Protein AF-A0A5B7AD57-F1 (afdb_monomer_lite)

Structure (mmCIF, N/CA/C/O backbone):
data_AF-A0A5B7AD57-F1
#
_entry.id   AF-A0A5B7AD57-F1
#
loop_
_atom_site.group_PDB
_atom_site.id
_atom_site.type_symbol
_atom_site.label_atom_id
_atom_site.label_alt_id
_atom_site.label_comp_id
_atom_site.label_asym_id
_atom_site.label_entity_id
_atom_site.label_seq_id
_atom_site.pdbx_PDB_ins_code
_atom_site.Cartn_x
_atom_site.Cartn_y
_atom_site.Cartn_z
_atom_site.occupancy
_atom_site.B_iso_or_equiv
_atom_site.auth_seq_id
_atom_site.auth_comp_id
_atom_site.auth_asym_id
_atom_site.auth_atom_id
_atom_site.pdbx_PDB_model_num
ATOM 1 N N . MET A 1 1 ? 5.554 -8.518 4.884 1.00 79.25 1 MET A N 1
ATOM 2 C CA . MET A 1 1 ? 5.567 -9.099 3.534 1.00 79.25 1 MET A CA 1
ATOM 3 C C . MET A 1 1 ? 6.976 -9.613 3.283 1.00 79.25 1 MET A C 1
ATOM 5 O O . MET A 1 1 ? 7.817 -8.847 2.858 1.00 79.25 1 MET A O 1
ATOM 9 N N . THR A 1 2 ? 7.280 -10.842 3.710 1.00 83.88 2 THR A N 1
ATOM 10 C CA . THR A 1 2 ? 8.654 -11.396 3.716 1.00 83.88 2 THR A CA 1
ATOM 11 C C . THR A 1 2 ? 9.005 -12.172 2.448 1.00 83.88 2 THR A C 1
ATOM 13 O O . THR A 1 2 ? 10.177 -12.336 2.144 1.00 83.88 2 THR A O 1
ATOM 16 N N . GLN A 1 3 ? 7.999 -12.642 1.714 1.00 89.38 3 GLN A N 1
ATOM 17 C CA . GLN A 1 3 ? 8.137 -13.327 0.432 1.00 89.38 3 GLN A CA 1
ATOM 18 C C . GLN A 1 3 ? 7.274 -12.561 -0.572 1.00 89.38 3 GLN A C 1
ATOM 20 O O . GLN A 1 3 ? 6.049 -12.677 -0.540 1.00 89.38 3 GLN A O 1
ATOM 25 N N . ASP A 1 4 ? 7.896 -11.715 -1.392 1.00 92.38 4 ASP A N 1
ATOM 26 C CA . ASP A 1 4 ? 7.225 -11.035 -2.499 1.00 92.38 4 ASP A CA 1
ATOM 27 C C . ASP A 1 4 ? 8.135 -10.971 -3.723 1.00 92.38 4 ASP A C 1
ATOM 29 O O . ASP A 1 4 ? 9.346 -10.780 -3.617 1.00 92.38 4 ASP A O 1
ATOM 33 N N . SER A 1 5 ? 7.528 -11.102 -4.898 1.00 93.69 5 SER A N 1
ATOM 34 C CA . SER A 1 5 ? 8.220 -11.103 -6.183 1.00 93.69 5 SER A CA 1
ATOM 35 C C . SER A 1 5 ? 8.853 -9.752 -6.515 1.00 93.69 5 SER A C 1
ATOM 37 O O . SER A 1 5 ? 9.724 -9.684 -7.373 1.00 93.69 5 SER A O 1
ATOM 39 N N . THR A 1 6 ? 8.407 -8.656 -5.890 1.00 93.19 6 THR A N 1
ATOM 40 C CA . THR A 1 6 ? 8.961 -7.315 -6.135 1.00 93.19 6 THR A CA 1
ATOM 41 C C . THR A 1 6 ? 10.415 -7.202 -5.676 1.00 93.19 6 THR A C 1
ATOM 43 O O . THR A 1 6 ? 11.186 -6.492 -6.312 1.00 93.19 6 THR A O 1
ATOM 46 N N . PHE A 1 7 ? 10.821 -7.949 -4.643 1.00 92.56 7 PHE A N 1
ATOM 47 C CA . PHE A 1 7 ? 12.198 -7.932 -4.127 1.00 92.56 7 PHE A CA 1
ATOM 48 C C . PHE A 1 7 ? 13.211 -8.605 -5.062 1.00 92.56 7 PHE A C 1
ATOM 50 O O . PHE A 1 7 ? 14.413 -8.368 -4.970 1.00 92.56 7 PHE A O 1
ATOM 57 N N . GLU A 1 8 ? 12.743 -9.413 -6.010 1.00 92.50 8 GLU A N 1
ATOM 58 C CA . GLU A 1 8 ? 13.595 -10.085 -6.993 1.00 92.50 8 GLU A CA 1
ATOM 59 C C . GLU A 1 8 ? 14.266 -9.098 -7.961 1.00 92.50 8 GLU A C 1
ATOM 61 O O . GLU A 1 8 ? 15.353 -9.368 -8.475 1.00 92.50 8 GLU A O 1
ATOM 66 N N . PHE A 1 9 ? 13.642 -7.940 -8.197 1.00 92.12 9 PHE A N 1
ATOM 67 C CA . PHE A 1 9 ? 14.130 -6.934 -9.142 1.00 92.12 9 PHE A CA 1
ATOM 68 C C . PHE A 1 9 ? 15.306 -6.104 -8.601 1.00 92.12 9 PHE A C 1
ATOM 70 O O . PHE A 1 9 ? 16.047 -5.531 -9.396 1.00 92.12 9 PHE A O 1
ATOM 77 N N . GLU A 1 10 ? 15.523 -6.087 -7.281 1.00 90.19 10 GLU A N 1
ATOM 78 C CA . GLU A 1 10 ? 16.580 -5.313 -6.601 1.00 90.19 10 GLU A CA 1
ATOM 79 C C . GLU A 1 10 ? 17.902 -6.095 -6.451 1.00 90.19 10 GLU A C 1
ATOM 81 O O . GLU A 1 10 ? 18.874 -5.619 -5.862 1.00 90.19 10 GLU A O 1
ATOM 86 N N . ARG A 1 11 ? 17.967 -7.321 -6.981 1.00 93.1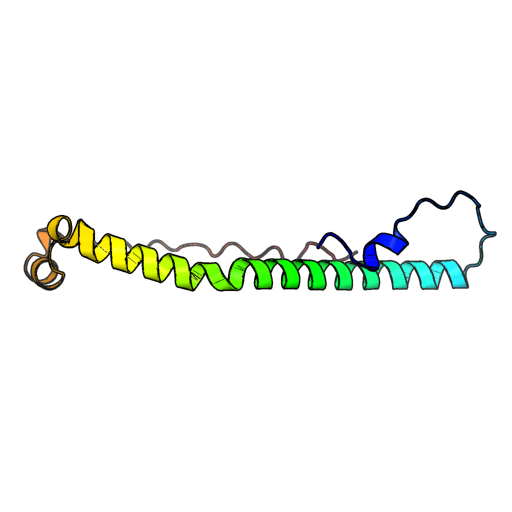9 11 ARG A N 1
ATOM 87 C CA . ARG A 1 11 ? 19.138 -8.195 -6.852 1.00 93.19 11 ARG A CA 1
ATOM 88 C C . ARG A 1 11 ? 20.375 -7.615 -7.539 1.00 93.19 11 ARG A C 1
ATOM 90 O O . ARG A 1 11 ? 20.319 -7.104 -8.659 1.00 93.19 11 ARG A O 1
ATOM 97 N N . LYS A 1 12 ? 21.537 -7.807 -6.906 1.00 94.12 12 LYS A N 1
ATOM 98 C CA . LYS A 1 12 ? 22.834 -7.433 -7.480 1.00 94.12 12 LYS A CA 1
ATOM 99 C C . LYS A 1 12 ? 23.114 -8.239 -8.752 1.00 94.12 12 LYS A C 1
ATOM 101 O O . LYS A 1 12 ? 23.197 -9.467 -8.716 1.00 94.12 12 LYS A O 1
ATOM 106 N N . ARG A 1 13 ? 23.321 -7.541 -9.871 1.00 94.00 13 ARG A N 1
ATOM 107 C CA . ARG A 1 13 ? 23.761 -8.140 -11.138 1.00 94.00 13 ARG A CA 1
ATOM 108 C C . ARG A 1 13 ? 25.287 -8.118 -11.209 1.00 94.00 13 ARG A C 1
ATOM 110 O O . ARG A 1 13 ? 25.893 -7.054 -11.219 1.00 94.00 13 ARG A O 1
ATOM 117 N N . ASN A 1 14 ? 25.907 -9.297 -11.271 1.00 95.50 14 ASN A N 1
ATOM 118 C CA . ASN A 1 14 ? 27.371 -9.442 -11.333 1.00 95.50 14 ASN A CA 1
ATOM 119 C C . ASN A 1 14 ? 27.926 -9.469 -12.770 1.00 95.50 14 ASN A C 1
ATOM 121 O O . ASN A 1 14 ? 29.123 -9.668 -12.960 1.00 95.50 14 ASN A O 1
ATOM 125 N N . ARG A 1 15 ? 27.071 -9.304 -13.786 1.00 94.56 15 ARG A N 1
ATOM 126 C CA . ARG A 1 15 ? 27.468 -9.199 -15.193 1.00 94.56 15 ARG A CA 1
ATOM 127 C C . ARG A 1 15 ? 26.850 -7.936 -15.790 1.00 94.56 15 ARG A C 1
ATOM 129 O O . ARG A 1 15 ? 25.627 -7.811 -15.731 1.00 94.56 15 ARG A O 1
ATOM 136 N N . PRO A 1 16 ? 27.659 -7.010 -16.326 1.00 94.06 16 PRO A N 1
ATOM 137 C CA . PRO A 1 16 ? 27.133 -5.858 -17.037 1.00 94.06 16 PRO A CA 1
ATOM 138 C C . PRO A 1 16 ? 26.613 -6.279 -18.415 1.00 94.06 16 PRO A C 1
ATOM 140 O O . PRO A 1 16 ? 27.183 -7.148 -19.076 1.00 94.06 16 PRO A O 1
ATOM 143 N N . GLU A 1 17 ? 25.543 -5.628 -18.854 1.00 91.50 17 GLU A N 1
ATOM 144 C CA . GLU A 1 17 ? 25.021 -5.723 -20.217 1.00 91.50 17 GLU A CA 1
ATOM 145 C C . GLU A 1 17 ? 25.441 -4.474 -21.000 1.00 91.50 17 GLU A C 1
ATOM 147 O O . GLU A 1 17 ? 25.689 -3.414 -20.417 1.00 91.50 17 GLU A O 1
ATOM 152 N N . ARG A 1 18 ? 25.558 -4.589 -22.329 1.00 96.56 18 ARG A N 1
ATOM 153 C CA . ARG A 1 18 ? 25.812 -3.414 -23.173 1.00 96.56 18 ARG A CA 1
ATOM 154 C C . ARG A 1 18 ? 24.611 -2.473 -23.118 1.00 96.56 18 ARG A C 1
ATOM 156 O O . ARG A 1 18 ? 23.473 -2.923 -23.025 1.00 96.56 18 ARG A O 1
ATOM 163 N N . TYR A 1 19 ? 24.878 -1.174 -23.205 1.00 96.69 19 TYR A N 1
ATOM 164 C CA . TYR A 1 19 ? 23.828 -0.164 -23.234 1.00 96.69 19 TYR A CA 1
ATOM 165 C C . TYR A 1 19 ? 22.925 -0.341 -24.462 1.00 96.69 19 TYR A C 1
ATOM 167 O O . TYR A 1 19 ? 23.403 -0.354 -25.595 1.00 96.69 19 TYR A O 1
ATOM 175 N N . ASP A 1 20 ? 21.621 -0.417 -24.211 1.00 97.06 20 ASP A N 1
ATOM 176 C CA . ASP A 1 20 ? 20.559 -0.292 -25.205 1.00 97.06 20 ASP A CA 1
ATOM 177 C C . ASP A 1 20 ? 19.531 0.707 -24.666 1.00 97.06 20 ASP A C 1
ATOM 179 O O . ASP A 1 20 ? 18.963 0.525 -23.582 1.00 97.06 20 ASP A O 1
ATOM 183 N N . ARG A 1 21 ? 19.289 1.773 -25.433 1.00 97.19 21 ARG A N 1
ATOM 184 C CA . ARG A 1 21 ? 18.379 2.853 -25.056 1.00 97.19 21 ARG A CA 1
ATOM 185 C C . ARG A 1 21 ? 16.972 2.336 -24.762 1.00 97.19 21 ARG A C 1
ATOM 187 O O . ARG A 1 21 ? 16.398 2.709 -23.740 1.00 97.19 21 ARG A O 1
ATOM 194 N N . ASN A 1 22 ? 16.449 1.433 -25.590 1.00 96.75 22 ASN A N 1
ATOM 195 C CA . ASN A 1 22 ? 15.096 0.899 -25.428 1.00 96.75 22 ASN A CA 1
ATOM 196 C C . ASN A 1 22 ? 14.964 0.112 -24.121 1.00 96.75 22 ASN A C 1
ATOM 198 O O . ASN A 1 22 ? 13.959 0.220 -23.417 1.00 96.75 22 ASN A O 1
ATOM 202 N N . VAL A 1 23 ? 16.002 -0.652 -23.769 1.00 95.94 23 VAL A N 1
ATOM 203 C CA . VAL A 1 23 ? 16.045 -1.403 -22.511 1.00 95.94 23 VAL A CA 1
ATOM 204 C C . VAL A 1 23 ? 16.060 -0.439 -21.331 1.00 95.94 23 VAL A C 1
ATOM 206 O O . VAL A 1 23 ? 15.267 -0.617 -20.411 1.00 95.94 23 VAL A O 1
ATOM 209 N N . THR A 1 24 ? 16.886 0.612 -21.378 1.00 94.94 24 THR A N 1
ATOM 210 C CA . THR A 1 24 ? 16.955 1.602 -20.291 1.00 94.94 24 THR A CA 1
ATOM 211 C C . THR A 1 24 ? 15.661 2.394 -20.103 1.00 94.94 24 THR A C 1
ATOM 213 O O . THR A 1 24 ? 15.213 2.589 -18.977 1.00 94.94 24 THR A O 1
ATOM 216 N N . GLU A 1 25 ? 15.000 2.810 -21.183 1.00 97.38 25 GLU A N 1
ATOM 217 C CA . GLU A 1 25 ? 13.731 3.539 -21.083 1.00 97.38 25 GLU A CA 1
ATOM 218 C C . GLU A 1 25 ? 12.615 2.654 -20.507 1.00 97.38 25 GLU A C 1
ATOM 220 O O . GLU A 1 25 ? 11.821 3.096 -19.670 1.00 97.38 25 GLU A O 1
ATOM 225 N N . ASN A 1 26 ? 12.569 1.383 -20.915 1.00 97.06 26 ASN A N 1
ATOM 226 C CA . ASN A 1 26 ? 11.593 0.424 -20.406 1.00 97.06 26 ASN A CA 1
ATOM 227 C C . ASN A 1 26 ? 11.849 0.059 -18.939 1.00 97.06 26 ASN A C 1
ATOM 229 O O . ASN A 1 26 ? 10.890 -0.048 -18.171 1.00 97.06 26 ASN A O 1
ATOM 233 N N . THR A 1 27 ? 13.110 -0.094 -18.520 1.00 95.19 27 THR A N 1
ATOM 234 C CA . THR A 1 27 ? 13.439 -0.378 -17.116 1.00 95.19 27 THR A CA 1
ATOM 235 C C . THR A 1 27 ? 13.098 0.795 -16.208 1.00 95.19 27 THR A C 1
ATOM 237 O O . THR A 1 27 ? 12.493 0.567 -15.164 1.00 95.19 27 THR A O 1
ATOM 240 N N . LEU A 1 28 ? 13.362 2.041 -16.614 1.00 95.44 28 LEU A N 1
ATOM 241 C CA . LEU A 1 28 ? 12.970 3.225 -15.838 1.00 95.44 28 LEU A CA 1
ATOM 242 C C . LEU A 1 28 ? 11.452 3.295 -15.612 1.00 95.44 28 LEU A C 1
ATOM 244 O O . LEU A 1 28 ? 10.997 3.552 -14.497 1.00 95.44 28 LEU A O 1
ATOM 248 N N . LYS A 1 29 ? 10.648 3.000 -16.642 1.00 96.75 29 LYS A N 1
ATOM 249 C CA . LYS A 1 29 ? 9.181 2.911 -16.507 1.00 96.75 29 LYS A CA 1
ATOM 250 C C . LYS A 1 29 ? 8.757 1.747 -15.604 1.00 96.75 29 LYS A C 1
ATOM 252 O O . LYS A 1 29 ? 7.824 1.889 -14.813 1.00 96.75 29 LYS A O 1
ATOM 257 N N . ALA A 1 30 ? 9.424 0.598 -15.724 1.00 96.81 30 ALA A N 1
ATOM 258 C CA . ALA A 1 30 ? 9.121 -0.589 -14.933 1.00 96.81 30 ALA A CA 1
ATOM 259 C C . ALA A 1 30 ? 9.416 -0.385 -13.440 1.00 96.81 30 ALA A C 1
ATOM 261 O O . ALA A 1 30 ? 8.579 -0.766 -12.626 1.00 96.81 30 ALA A O 1
ATOM 262 N N . ILE A 1 31 ? 10.533 0.261 -13.085 1.00 95.12 31 ILE A N 1
ATOM 263 C CA . ILE A 1 31 ? 10.925 0.543 -11.692 1.00 95.12 31 ILE A CA 1
ATOM 264 C C . ILE A 1 31 ? 9.807 1.299 -10.965 1.00 95.12 31 ILE A C 1
ATOM 266 O O . ILE A 1 31 ? 9.264 0.785 -9.989 1.00 95.12 31 ILE A O 1
ATOM 270 N N . LYS A 1 32 ? 9.338 2.425 -11.526 1.00 95.56 32 LYS A N 1
ATOM 271 C CA . LYS A 1 32 ? 8.238 3.217 -10.937 1.00 95.56 32 LYS A CA 1
ATOM 272 C C . LYS A 1 32 ? 6.968 2.394 -10.711 1.00 95.56 32 LYS A C 1
ATOM 274 O O . LYS A 1 32 ? 6.244 2.589 -9.737 1.00 95.56 32 LYS A O 1
ATOM 279 N N . LYS A 1 33 ? 6.657 1.474 -11.629 1.00 96.44 33 LYS A N 1
ATOM 280 C CA . LYS A 1 33 ? 5.477 0.607 -11.520 1.00 96.44 33 LYS A CA 1
ATOM 281 C C . LYS A 1 33 ? 5.657 -0.473 -10.451 1.00 96.44 33 LYS A C 1
ATOM 283 O O . LYS A 1 33 ? 4.705 -0.764 -9.730 1.00 96.44 33 LYS A O 1
ATOM 288 N N . ILE A 1 34 ? 6.846 -1.066 -10.356 1.00 95.88 34 ILE A N 1
ATOM 289 C CA . ILE A 1 34 ? 7.176 -2.084 -9.351 1.00 95.88 34 ILE A CA 1
ATOM 290 C C . ILE A 1 34 ? 7.097 -1.478 -7.947 1.00 95.88 34 ILE A C 1
ATOM 292 O O . ILE A 1 34 ? 6.496 -2.097 -7.069 1.00 95.88 34 ILE A O 1
ATOM 296 N N . ASP A 1 35 ? 7.595 -0.254 -7.759 1.00 95.81 35 ASP A N 1
ATOM 297 C CA . ASP A 1 35 ? 7.530 0.446 -6.472 1.00 95.81 35 ASP A CA 1
ATOM 298 C C . ASP A 1 35 ? 6.094 0.688 -6.007 1.00 95.81 35 ASP A C 1
ATOM 300 O O . ASP A 1 35 ? 5.745 0.337 -4.878 1.00 95.81 35 ASP A O 1
ATOM 304 N N . LYS A 1 36 ? 5.220 1.177 -6.897 1.00 96.50 36 LYS A N 1
ATOM 305 C CA . LYS A 1 36 ? 3.786 1.340 -6.594 1.00 96.50 36 LYS A CA 1
ATOM 306 C C . LYS A 1 36 ? 3.149 0.019 -6.159 1.00 96.50 36 LYS A C 1
ATOM 308 O O . LYS A 1 36 ? 2.479 -0.052 -5.132 1.00 96.50 36 LYS A O 1
ATOM 313 N N . VAL A 1 37 ? 3.416 -1.057 -6.903 1.00 96.19 37 VAL A N 1
ATOM 314 C CA . VAL A 1 37 ? 2.890 -2.392 -6.581 1.00 96.19 37 VAL A CA 1
ATOM 315 C C . VAL A 1 37 ? 3.408 -2.893 -5.231 1.00 96.19 37 VAL A C 1
ATOM 317 O O . VAL A 1 37 ? 2.633 -3.497 -4.484 1.00 96.19 37 VAL A O 1
ATOM 320 N N . ARG A 1 38 ? 4.680 -2.645 -4.899 1.00 95.06 38 ARG A N 1
ATOM 321 C CA . ARG A 1 38 ? 5.265 -3.004 -3.601 1.00 95.06 38 ARG A CA 1
ATOM 322 C C . ARG A 1 38 ? 4.535 -2.290 -2.464 1.00 95.06 38 ARG A C 1
ATOM 324 O O . ARG A 1 38 ? 4.028 -2.965 -1.569 1.00 95.06 38 ARG A O 1
ATOM 331 N N . VAL A 1 39 ? 4.402 -0.965 -2.539 1.00 95.81 39 VAL A N 1
ATOM 332 C CA . VAL A 1 39 ? 3.719 -0.157 -1.511 1.00 95.81 39 VAL A CA 1
ATOM 333 C C . VAL A 1 39 ? 2.274 -0.627 -1.312 1.00 95.81 39 VAL A C 1
ATOM 335 O O . VAL A 1 39 ? 1.846 -0.881 -0.184 1.00 95.81 39 VAL A O 1
ATOM 338 N N . ASP A 1 40 ? 1.538 -0.866 -2.399 1.00 96.25 40 ASP A N 1
ATOM 339 C CA . ASP A 1 40 ? 0.157 -1.354 -2.334 1.00 96.25 40 ASP A CA 1
ATOM 340 C C . ASP A 1 40 ? 0.036 -2.734 -1.669 1.00 96.25 40 ASP A C 1
ATOM 342 O O . ASP A 1 40 ? -0.963 -3.046 -1.005 1.00 96.25 40 ASP A O 1
ATOM 346 N N . ARG A 1 41 ? 1.009 -3.625 -1.892 1.00 96.00 41 ARG A N 1
ATOM 347 C CA . ARG A 1 41 ? 1.026 -4.965 -1.286 1.00 96.00 41 ARG A CA 1
ATOM 348 C C . ARG A 1 41 ? 1.412 -4.899 0.187 1.00 96.00 41 ARG A C 1
ATOM 350 O O . ARG A 1 41 ? 0.784 -5.584 0.999 1.00 96.00 41 ARG A O 1
ATOM 357 N N . GLU A 1 42 ? 2.361 -4.044 0.552 1.00 94.44 42 GLU A N 1
ATOM 358 C CA . GLU A 1 42 ? 2.750 -3.797 1.941 1.00 94.44 42 GLU A CA 1
ATOM 359 C C . GLU A 1 42 ? 1.595 -3.215 2.756 1.00 94.44 42 GLU A C 1
ATOM 361 O O . GLU A 1 42 ? 1.265 -3.749 3.821 1.00 94.44 42 GLU A O 1
ATOM 366 N N . ALA A 1 43 ? 0.906 -2.204 2.220 1.00 95.75 43 ALA A N 1
ATOM 367 C CA . ALA A 1 43 ? -0.279 -1.616 2.836 1.00 95.75 43 ALA A CA 1
ATOM 368 C C . ALA A 1 43 ? -1.379 -2.669 3.053 1.00 95.75 43 ALA A C 1
ATOM 370 O O . ALA A 1 43 ? -1.932 -2.795 4.151 1.00 95.75 43 ALA A O 1
ATOM 371 N N . ARG A 1 44 ? -1.647 -3.511 2.044 1.00 95.81 44 ARG A N 1
ATOM 372 C CA . ARG A 1 44 ? -2.601 -4.628 2.163 1.00 95.81 44 ARG A CA 1
ATOM 373 C C . ARG A 1 44 ? -2.175 -5.657 3.205 1.00 95.81 44 ARG A C 1
ATOM 375 O O . ARG A 1 44 ? -3.016 -6.140 3.965 1.00 95.81 44 ARG A O 1
ATOM 382 N N . HIS A 1 45 ? -0.894 -6.004 3.261 1.00 95.69 45 HIS A N 1
ATOM 383 C CA . HIS A 1 45 ? -0.360 -6.918 4.267 1.00 95.69 45 HIS A CA 1
ATOM 384 C C . HIS A 1 45 ? -0.531 -6.341 5.680 1.00 95.69 45 HIS A 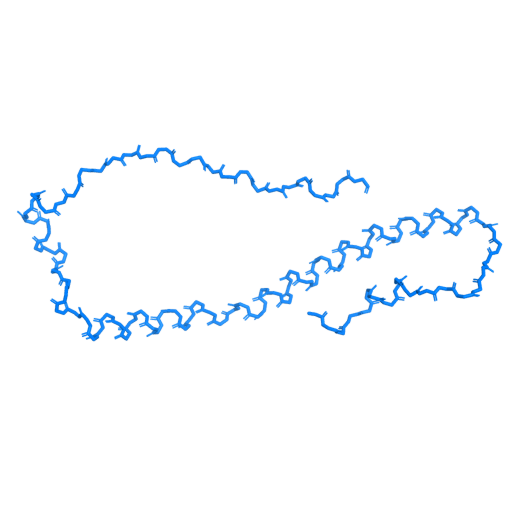C 1
ATOM 386 O O . HIS A 1 45 ? -0.983 -7.042 6.589 1.00 95.69 45 HIS A O 1
ATOM 392 N N . HIS A 1 46 ? -0.236 -5.052 5.862 1.00 94.44 46 HIS A N 1
ATOM 393 C CA . HIS A 1 46 ? -0.439 -4.354 7.126 1.00 94.44 46 HIS A CA 1
ATOM 394 C C . HIS A 1 46 ? -1.918 -4.336 7.541 1.00 94.44 46 HIS A C 1
ATOM 396 O O . HIS A 1 46 ? -2.248 -4.717 8.666 1.00 94.44 46 HIS A O 1
ATOM 402 N N . ALA A 1 47 ? -2.821 -3.988 6.622 1.00 95.38 47 ALA A N 1
ATOM 403 C CA . ALA A 1 47 ? -4.260 -3.980 6.872 1.00 95.38 47 ALA A CA 1
ATOM 404 C C . ALA A 1 47 ? -4.787 -5.366 7.281 1.00 95.38 47 ALA A C 1
ATOM 406 O O . ALA A 1 47 ? -5.521 -5.488 8.264 1.00 95.38 47 ALA A O 1
ATOM 407 N N . LYS A 1 48 ? -4.362 -6.433 6.587 1.00 94.19 48 LYS A N 1
ATOM 408 C CA . LYS A 1 48 ? -4.721 -7.816 6.944 1.00 94.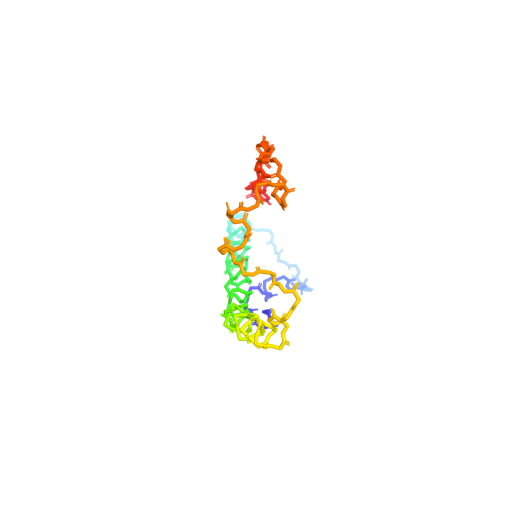19 48 LYS A CA 1
ATOM 409 C C . LYS A 1 48 ? -4.243 -8.188 8.347 1.00 94.19 48 LYS A C 1
ATOM 411 O O . LYS A 1 48 ? -5.007 -8.792 9.096 1.00 94.19 48 LYS A O 1
ATOM 416 N N . ARG A 1 49 ? -3.029 -7.778 8.727 1.00 93.25 49 ARG A N 1
ATOM 417 C CA . ARG A 1 49 ? -2.484 -7.996 10.077 1.00 93.25 49 ARG A CA 1
ATOM 418 C C . ARG A 1 49 ? -3.300 -7.273 11.155 1.00 93.25 49 ARG A C 1
ATOM 420 O O . ARG A 1 49 ? -3.525 -7.829 12.224 1.00 93.25 49 ARG A O 1
ATOM 427 N N . MET A 1 50 ? -3.776 -6.060 10.870 1.00 93.00 50 MET A N 1
ATOM 428 C CA . MET A 1 50 ? -4.515 -5.227 11.829 1.00 93.00 50 MET A CA 1
ATOM 429 C C . MET A 1 50 ? -6.021 -5.524 11.906 1.00 93.00 50 MET A C 1
ATOM 431 O O . MET A 1 50 ? -6.680 -5.064 12.839 1.00 93.00 50 MET A O 1
ATOM 435 N N . LYS A 1 51 ? -6.576 -6.320 10.982 1.00 93.19 51 LYS A N 1
ATOM 436 C CA . LYS A 1 51 ? -8.021 -6.603 10.874 1.00 93.19 51 LYS A CA 1
ATOM 437 C C . LYS A 1 51 ? -8.669 -7.079 12.185 1.00 93.19 51 LYS A C 1
ATOM 439 O O . LYS A 1 51 ? -9.808 -6.722 12.461 1.00 93.19 51 LYS A O 1
ATOM 444 N N . GLY A 1 52 ? -7.956 -7.857 13.002 1.00 91.81 52 GLY A N 1
ATOM 445 C CA . GLY A 1 52 ? -8.481 -8.403 14.261 1.00 91.81 52 GLY A CA 1
ATOM 446 C C . GLY A 1 52 ? -8.374 -7.479 15.479 1.00 91.81 52 GLY A C 1
ATOM 447 O O . GLY A 1 52 ? -8.978 -7.779 16.506 1.00 91.81 52 GLY A O 1
ATOM 448 N N . LYS A 1 53 ? -7.622 -6.371 15.398 1.00 94.19 53 LYS A N 1
ATOM 449 C CA . LYS A 1 53 ? -7.325 -5.525 16.566 1.00 94.19 53 LYS A CA 1
ATOM 450 C C . LYS A 1 53 ? -8.589 -4.895 17.156 1.00 94.19 53 LYS A C 1
ATOM 452 O O . LYS A 1 53 ? -8.803 -5.013 18.353 1.00 94.19 53 LYS A O 1
ATOM 457 N N . LYS A 1 54 ? -9.457 -4.321 16.316 1.00 92.62 54 LYS A N 1
ATOM 458 C CA . LYS A 1 54 ? -10.688 -3.642 16.768 1.00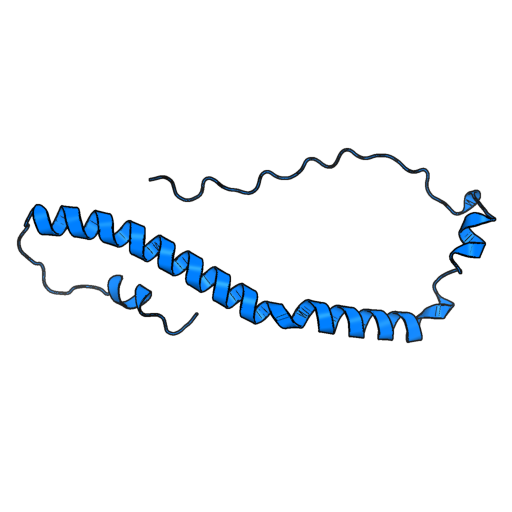 92.62 54 LYS A CA 1
ATOM 459 C C . LYS A 1 54 ? -11.609 -4.558 17.577 1.00 92.62 54 LYS A C 1
ATOM 461 O O . LYS A 1 54 ? -12.160 -4.145 18.585 1.00 92.62 54 LYS A O 1
ATOM 466 N N . ALA A 1 55 ? -11.761 -5.812 17.149 1.00 94.06 55 ALA A N 1
ATOM 467 C CA . ALA A 1 55 ? -12.596 -6.775 17.863 1.00 94.06 55 ALA A CA 1
ATOM 468 C C . ALA A 1 55 ? -11.988 -7.179 19.216 1.00 94.06 55 ALA A C 1
ATOM 470 O O . ALA A 1 55 ? -12.727 -7.405 20.169 1.00 94.06 55 ALA A O 1
ATOM 471 N N . LYS A 1 56 ? -10.654 -7.271 19.311 1.00 94.19 56 LYS A N 1
ATOM 472 C CA . LYS A 1 56 ? -9.964 -7.517 20.587 1.00 94.19 56 LYS A CA 1
ATOM 473 C C . LYS A 1 56 ? -10.118 -6.334 21.535 1.00 94.19 56 LYS A C 1
ATOM 475 O O . LYS A 1 56 ? -10.545 -6.535 22.658 1.00 94.19 56 LYS A O 1
ATOM 480 N N . GLU A 1 57 ? -9.881 -5.128 21.034 1.00 95.56 57 GLU A N 1
ATOM 481 C CA . GLU A 1 57 ? -10.019 -3.879 21.786 1.00 95.56 57 GLU A CA 1
ATOM 482 C C . GLU A 1 57 ? -11.437 -3.701 22.340 1.00 95.56 57 GLU A C 1
ATOM 484 O O . GLU A 1 57 ? -11.602 -3.372 23.505 1.00 95.56 57 GLU A O 1
ATOM 489 N N . GLN A 1 58 ? -12.474 -4.016 21.555 1.00 94.94 58 GLN A N 1
ATOM 490 C CA . GLN A 1 58 ? -13.854 -4.005 22.053 1.00 94.94 58 GLN A CA 1
ATOM 491 C C . GLN A 1 58 ? -14.077 -5.015 23.182 1.00 94.94 58 GLN A C 1
ATOM 493 O O . GLN A 1 58 ? -14.698 -4.670 24.178 1.00 94.94 58 GLN A O 1
ATOM 498 N N . ARG A 1 59 ? -13.570 -6.247 23.047 1.00 95.06 59 ARG A N 1
ATOM 499 C CA . ARG A 1 59 ? -13.700 -7.285 24.088 1.00 95.06 59 ARG A CA 1
ATOM 500 C C . ARG A 1 59 ? -12.947 -6.925 25.366 1.00 95.06 59 ARG A C 1
ATOM 502 O O . ARG A 1 59 ? -13.409 -7.229 26.460 1.00 95.06 59 ARG A O 1
ATOM 509 N N . GLU A 1 60 ? -11.773 -6.325 25.221 1.00 95.62 60 GLU A N 1
ATOM 510 C CA . GLU A 1 60 ? -10.975 -5.828 26.339 1.00 95.62 60 GLU A CA 1
ATOM 511 C C . GLU A 1 60 ? -11.707 -4.671 27.023 1.00 95.62 60 GLU A C 1
ATOM 513 O O . GLU A 1 60 ? -11.932 -4.746 28.224 1.00 95.62 60 GLU A O 1
ATOM 518 N N . ALA A 1 61 ? -12.223 -3.701 26.264 1.00 94.38 61 ALA A N 1
ATOM 519 C CA . ALA A 1 61 ? -13.005 -2.589 26.796 1.00 94.38 61 ALA A CA 1
ATOM 520 C C . ALA A 1 61 ? -14.290 -3.042 27.509 1.00 94.38 61 ALA A C 1
ATOM 522 O O . ALA A 1 61 ? -14.617 -2.509 28.567 1.00 94.38 61 ALA A O 1
ATOM 523 N N . THR A 1 62 ? -15.020 -4.035 26.982 1.00 93.44 62 THR A N 1
ATOM 524 C CA . THR A 1 62 ? -16.195 -4.576 27.687 1.00 93.44 62 THR A CA 1
ATOM 525 C C . THR A 1 62 ? -15.799 -5.249 28.995 1.00 93.44 62 THR A C 1
ATOM 527 O O . THR A 1 62 ? -16.449 -5.032 30.012 1.00 93.44 62 THR A O 1
ATOM 530 N N . LYS A 1 63 ? -14.702 -6.015 28.992 1.00 95.44 63 LYS A N 1
ATOM 531 C CA . LYS A 1 63 ? -14.190 -6.688 30.189 1.00 95.44 63 LYS A CA 1
ATOM 532 C C . LYS A 1 63 ? -13.705 -5.687 31.240 1.00 95.44 63 LYS A C 1
ATOM 534 O O . LYS A 1 63 ? -13.981 -5.856 32.423 1.00 95.44 63 LYS A O 1
ATOM 539 N N . GLU A 1 64 ? -12.996 -4.646 30.818 1.00 93.81 64 GLU A N 1
ATOM 540 C CA . GLU A 1 64 ? -12.559 -3.558 31.692 1.00 93.81 64 GLU A CA 1
ATOM 541 C C . GLU A 1 64 ? -13.754 -2.819 32.284 1.00 93.81 64 GLU A C 1
ATOM 543 O O . GLU A 1 64 ? -13.783 -2.591 33.494 1.00 93.81 64 GLU A O 1
ATOM 548 N N . LEU A 1 65 ? -14.764 -2.500 31.468 1.00 90.25 65 LEU A N 1
ATOM 549 C CA . LEU A 1 65 ? -15.989 -1.855 31.930 1.00 90.25 65 LEU A CA 1
ATOM 550 C C . LEU A 1 65 ? -16.672 -2.713 32.992 1.00 90.25 65 LEU A C 1
ATOM 552 O O . LEU A 1 65 ? -16.950 -2.191 34.062 1.00 90.25 65 LEU A O 1
ATOM 556 N N . GLU A 1 66 ? -16.867 -4.012 32.748 1.00 90.19 66 GLU A N 1
ATOM 557 C CA . GLU A 1 66 ? -17.460 -4.954 33.712 1.00 90.19 66 GLU A CA 1
ATOM 558 C C . GLU A 1 66 ? -16.700 -5.009 35.046 1.00 90.19 66 GLU A C 1
ATOM 560 O O . GLU A 1 66 ? -17.314 -5.058 36.111 1.00 90.19 66 GLU A O 1
ATOM 565 N N . GLN A 1 67 ? -15.367 -4.972 35.013 1.00 92.38 67 GLN A N 1
ATOM 566 C CA . GLN A 1 67 ? -14.533 -5.030 36.217 1.00 92.38 67 GLN A CA 1
ATOM 567 C C . GLN A 1 67 ? -14.495 -3.701 36.983 1.00 92.38 67 GLN A C 1
ATOM 569 O O . GLN A 1 67 ? -14.426 -3.684 38.214 1.00 92.38 67 GLN A O 1
ATOM 574 N N . SER A 1 68 ? -14.539 -2.580 36.264 1.00 89.69 68 SER A N 1
ATOM 575 C CA . SER A 1 68 ? -14.283 -1.242 36.804 1.00 89.69 68 SER A CA 1
ATOM 576 C C . SER A 1 68 ? -15.520 -0.341 36.884 1.00 89.69 68 SER A C 1
ATOM 578 O O . SER A 1 68 ? -15.380 0.858 37.121 1.00 89.69 68 SER A O 1
ATOM 580 N N . ILE A 1 69 ? -16.735 -0.905 36.779 1.00 86.06 69 ILE A N 1
ATOM 581 C CA . ILE A 1 69 ? -18.021 -0.172 36.870 1.00 86.06 69 ILE A CA 1
ATOM 582 C C . ILE A 1 69 ? -18.043 0.810 38.050 1.00 86.06 69 ILE A C 1
ATOM 584 O O . ILE A 1 69 ? -18.522 1.933 37.927 1.00 86.06 69 ILE A O 1
ATOM 588 N N . HIS A 1 70 ? -17.494 0.400 39.193 1.00 85.25 70 HIS A N 1
ATOM 589 C CA . HIS A 1 70 ? -17.486 1.173 40.433 1.00 85.25 70 HIS A CA 1
ATOM 590 C C . HIS A 1 70 ? -16.646 2.463 40.376 1.00 85.25 70 HIS A C 1
ATOM 592 O O . HIS A 1 70 ? -16.877 3.365 41.177 1.00 85.25 70 HIS A O 1
ATOM 598 N N . MET A 1 71 ? -15.683 2.576 39.455 1.00 84.69 71 MET A N 1
ATOM 599 C CA . MET A 1 71 ? -14.832 3.766 39.324 1.00 84.69 71 MET A CA 1
ATOM 600 C C . MET A 1 71 ? -15.513 4.905 38.554 1.00 84.69 71 MET A C 1
ATOM 602 O O . MET A 1 71 ? -15.048 6.044 38.596 1.00 84.69 71 MET A O 1
ATOM 606 N N . VAL A 1 72 ? -16.593 4.610 37.824 1.00 79.50 72 VAL A N 1
ATOM 607 C CA . VAL A 1 72 ? -17.245 5.554 36.913 1.00 79.50 72 VAL A CA 1
ATOM 608 C C . VAL A 1 72 ? -18.630 5.910 37.446 1.00 79.50 72 VAL A C 1
ATOM 610 O O . VAL A 1 72 ? -19.467 5.047 37.699 1.00 79.50 72 VAL A O 1
ATOM 613 N N . LYS A 1 73 ? -18.903 7.210 37.607 1.00 79.50 73 LYS A N 1
ATOM 614 C CA . LYS A 1 7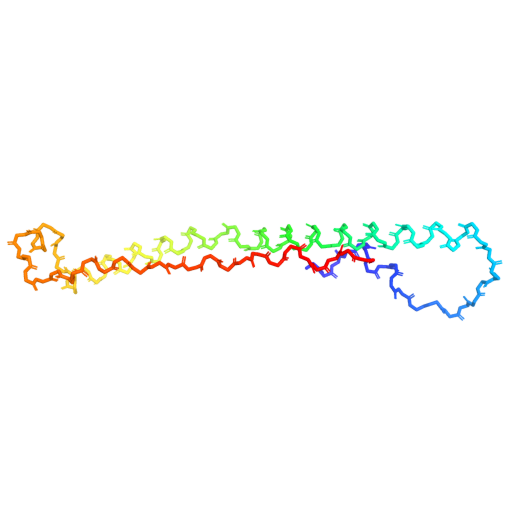3 ? -20.234 7.693 37.998 1.00 79.50 73 LYS A CA 1
ATOM 615 C C . LYS A 1 73 ? -21.195 7.557 36.814 1.00 79.50 73 LYS A C 1
ATOM 617 O O . LYS A 1 73 ? -20.828 7.863 35.680 1.00 79.50 73 LYS A O 1
ATOM 622 N N . ALA A 1 74 ? -22.428 7.119 37.072 1.00 78.44 74 ALA A N 1
ATOM 623 C CA . ALA A 1 74 ? -23.419 6.918 36.018 1.00 78.44 74 ALA A CA 1
ATOM 624 C C . ALA A 1 74 ? -23.638 8.208 35.196 1.00 78.44 74 ALA A C 1
ATOM 626 O O . ALA A 1 74 ? -23.712 9.295 35.775 1.00 78.44 74 ALA A O 1
ATOM 627 N N . PRO A 1 75 ? -23.811 8.115 33.865 1.00 77.25 75 PRO A N 1
ATOM 628 C CA . PRO A 1 75 ? -23.927 9.290 32.998 1.00 77.25 75 PRO A CA 1
ATOM 629 C C . PRO A 1 75 ? -25.115 10.194 33.364 1.00 77.25 75 PRO A C 1
ATOM 631 O O . PRO A 1 75 ? -25.024 11.412 33.242 1.00 77.25 75 PRO A O 1
ATOM 634 N N . VAL A 1 76 ? -26.199 9.617 33.892 1.00 78.75 76 VAL A N 1
ATOM 635 C CA . VAL A 1 76 ? -27.370 10.363 34.390 1.00 78.75 76 VAL A CA 1
ATOM 636 C C . VAL A 1 76 ? -27.004 11.250 35.588 1.00 78.75 76 VAL A C 1
ATOM 638 O O . VAL A 1 76 ? -27.453 12.390 35.676 1.00 78.75 76 VAL A O 1
ATOM 641 N N . ALA A 1 77 ? -26.127 10.774 36.475 1.00 71.62 77 ALA A N 1
ATOM 642 C CA . ALA A 1 77 ? -25.681 11.533 37.642 1.00 71.62 77 ALA A CA 1
ATOM 643 C C . ALA A 1 77 ? -24.734 12.694 37.276 1.00 71.62 77 ALA A C 1
ATOM 645 O O . ALA A 1 77 ? -24.606 13.634 38.053 1.00 71.62 77 ALA A O 1
ATOM 646 N N . LEU A 1 78 ? -24.089 12.656 36.103 1.00 68.75 78 LEU A N 1
ATOM 647 C CA . LEU A 1 78 ? -23.287 13.770 35.577 1.00 68.75 78 LEU A CA 1
ATOM 648 C C . LEU A 1 78 ? -24.149 14.860 34.918 1.00 68.75 78 LEU A C 1
ATOM 650 O O . LEU A 1 78 ? -23.734 16.011 34.863 1.00 68.75 78 LEU A O 1
ATOM 654 N N . GLN A 1 79 ? -25.341 14.518 34.417 1.00 71.19 79 GLN A N 1
ATOM 655 C CA . GLN A 1 79 ? -26.269 15.488 33.817 1.00 71.19 79 GLN A CA 1
ATOM 656 C C . GLN A 1 79 ? -27.014 16.324 34.865 1.00 71.19 79 GLN A C 1
ATOM 658 O O . GLN A 1 79 ? -27.365 17.468 34.592 1.00 71.19 79 GLN A O 1
ATOM 663 N N . GLN A 1 80 ? -27.257 15.756 36.049 1.00 72.69 80 GLN A N 1
ATOM 664 C CA . GLN A 1 80 ? -27.948 16.432 37.154 1.00 72.69 80 GLN A CA 1
ATOM 665 C C . GLN A 1 80 ? -27.044 17.426 37.903 1.00 72.69 80 GLN A C 1
ATOM 667 O O . GLN A 1 80 ? -27.536 18.403 38.455 1.00 72.69 80 GLN A O 1
ATOM 672 N N . GLU A 1 81 ? -25.727 17.209 37.879 1.00 64.62 81 GLU A N 1
ATOM 673 C CA . GLU A 1 81 ? -24.721 18.026 38.566 1.00 64.62 81 GLU A CA 1
ATOM 674 C C . GLU A 1 81 ? -23.790 18.700 37.534 1.00 64.62 81 GLU A C 1
ATOM 676 O O . GLU A 1 81 ? -22.731 18.158 37.200 1.00 64.62 81 GLU A O 1
ATOM 681 N N . PRO A 1 82 ? -24.144 19.890 37.006 1.00 64.56 82 PRO A N 1
ATOM 682 C CA . PRO A 1 82 ? -23.345 20.582 35.986 1.00 64.56 82 PRO A CA 1
ATOM 683 C C . PRO A 1 82 ? -21.955 21.018 36.489 1.00 64.56 82 PRO A C 1
ATOM 685 O O . PRO A 1 82 ? -21.069 21.292 35.680 1.00 64.56 82 PRO A O 1
ATOM 688 N N . SER A 1 83 ? -21.746 21.031 37.810 1.00 67.12 83 SER A N 1
ATOM 689 C CA . SER A 1 83 ? -20.477 21.303 38.501 1.00 67.12 83 SER A CA 1
ATOM 690 C C . SER A 1 83 ? -19.381 20.265 38.209 1.00 67.12 83 SER A C 1
ATOM 692 O O . SER A 1 83 ? -18.196 20.582 38.286 1.00 67.12 83 SER A O 1
ATOM 694 N N . LEU A 1 84 ? -19.765 19.037 37.842 1.00 64.06 84 LEU A N 1
ATOM 695 C CA . LEU A 1 84 ? -18.859 17.919 37.547 1.00 64.06 84 LEU A CA 1
ATOM 696 C C . LEU A 1 84 ? -18.446 17.851 36.066 1.00 64.06 84 LEU A C 1
ATOM 698 O O . LEU A 1 84 ? -17.667 16.976 35.685 1.00 64.06 84 LEU A O 1
ATOM 702 N N . THR A 1 85 ? -18.957 18.750 35.217 1.00 63.12 85 THR A N 1
ATOM 703 C CA . THR A 1 85 ? -18.642 18.784 33.781 1.00 63.12 85 THR A CA 1
ATOM 704 C C . THR A 1 85 ? -17.660 19.906 33.454 1.00 63.12 85 THR A C 1
ATOM 706 O O . THR A 1 85 ? -17.878 21.063 33.802 1.00 63.12 85 THR A O 1
ATOM 709 N N . LEU A 1 86 ? -16.564 19.578 32.762 1.00 66.81 86 LEU A N 1
ATOM 710 C CA . LEU A 1 86 ? -15.634 20.590 32.257 1.00 66.81 86 LEU A CA 1
ATOM 711 C C . LEU A 1 86 ? -16.329 21.444 31.176 1.00 66.81 86 LEU A C 1
ATOM 713 O O . LEU A 1 86 ? -17.044 20.886 30.332 1.00 66.81 86 LEU A O 1
ATOM 717 N N . PRO A 1 87 ? -16.116 22.775 31.142 1.00 70.19 87 PRO A N 1
ATOM 718 C CA . PRO A 1 87 ? -16.665 23.620 30.089 1.00 70.19 87 PRO A CA 1
ATOM 719 C C . PRO A 1 87 ? -16.169 23.128 28.724 1.00 70.19 87 PRO A C 1
ATOM 721 O O . PRO A 1 87 ? -14.979 22.874 28.535 1.00 70.19 87 PRO A O 1
ATOM 724 N N . LYS A 1 88 ? -17.087 22.980 27.759 1.00 66.94 88 LYS A N 1
ATOM 725 C CA . LYS A 1 88 ? -16.784 22.531 26.388 1.00 66.94 88 LYS A CA 1
ATOM 726 C C . LYS A 1 88 ? -15.957 23.593 25.655 1.00 66.94 88 LYS A C 1
ATOM 728 O O . LYS A 1 88 ? -16.492 24.390 24.887 1.00 66.94 88 LYS A O 1
ATOM 733 N N . ILE A 1 89 ? -14.650 23.610 25.890 1.00 68.56 89 ILE A N 1
ATOM 734 C CA . ILE A 1 89 ? -13.700 24.449 25.162 1.00 68.56 89 ILE A CA 1
ATOM 735 C C . ILE A 1 89 ? -13.532 23.835 23.769 1.00 68.56 89 ILE A C 1
ATOM 737 O O . ILE A 1 89 ? -12.968 22.754 23.606 1.00 68.56 89 ILE A O 1
ATOM 741 N N . LYS A 1 90 ? -14.070 24.509 22.749 1.00 60.78 90 LYS A N 1
ATOM 742 C CA . LYS A 1 90 ? -13.916 24.114 21.344 1.00 60.78 90 LYS A CA 1
ATOM 743 C C . LYS A 1 90 ? -12.494 24.440 20.887 1.00 60.78 90 LYS A C 1
ATOM 745 O O . LYS A 1 90 ? -12.238 25.528 20.378 1.00 60.78 90 LYS A O 1
ATOM 750 N N . VAL A 1 91 ? -11.567 23.508 21.076 1.00 62.47 91 VAL A N 1
ATOM 751 C CA . VAL A 1 91 ? -10.220 23.608 20.503 1.00 62.47 91 VAL A CA 1
ATOM 752 C C . VAL A 1 91 ? -10.307 23.263 19.016 1.00 62.47 91 VAL A C 1
ATOM 754 O O . VAL A 1 91 ? -10.756 22.177 18.649 1.00 62.47 91 VAL A O 1
ATOM 757 N N . LYS A 1 92 ? -9.907 24.196 18.145 1.00 52.56 92 LYS A N 1
ATOM 758 C CA . LYS A 1 92 ? -9.749 23.936 16.708 1.00 52.56 92 LYS A CA 1
ATOM 759 C C . LYS A 1 92 ? -8.527 23.039 16.523 1.00 52.56 92 LYS A C 1
ATOM 761 O O . LYS A 1 92 ? -7.401 23.520 16.556 1.00 52.56 92 LYS A O 1
ATOM 766 N N . VAL A 1 93 ? -8.752 21.739 16.376 1.00 60.22 93 VAL A N 1
ATOM 767 C CA . VAL A 1 93 ? -7.694 20.789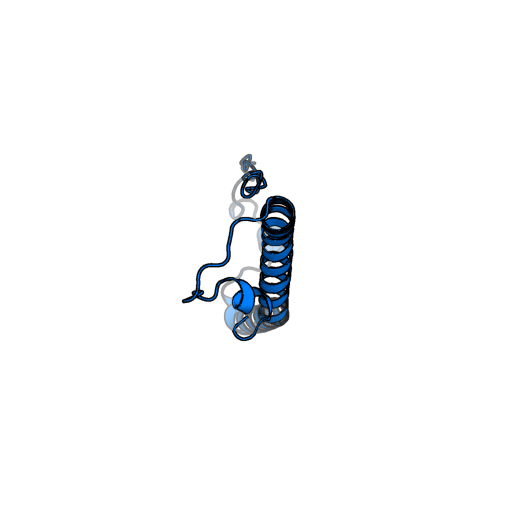 16.021 1.00 60.22 93 VAL A CA 1
ATOM 768 C C . VAL A 1 93 ? -7.400 20.967 14.533 1.00 60.22 93 VAL A C 1
ATOM 770 O O . VAL A 1 93 ? -8.270 20.708 13.701 1.00 60.22 93 VAL A O 1
ATOM 773 N N . SER A 1 94 ? -6.205 21.452 14.193 1.00 57.53 94 SER A N 1
ATOM 774 C CA . SER A 1 94 ? -5.712 21.442 12.817 1.00 57.53 94 SER A CA 1
ATOM 775 C C . SER A 1 94 ? -5.528 19.990 12.378 1.00 57.53 94 SER A C 1
ATOM 777 O O . SER A 1 94 ? -4.824 19.213 13.023 1.00 57.53 94 SER A O 1
ATOM 779 N N . GLN A 1 95 ? -6.206 19.602 11.301 1.00 61.28 95 GLN A N 1
ATOM 780 C CA . GLN A 1 95 ? -5.972 18.313 10.662 1.00 61.28 95 GLN A CA 1
ATOM 781 C C . GLN A 1 95 ? -4.546 18.330 10.110 1.00 61.28 95 GLN A C 1
ATOM 783 O O . GLN A 1 95 ? -4.196 19.221 9.342 1.00 61.28 95 GLN A O 1
ATOM 788 N N . GLN A 1 96 ? -3.712 17.389 10.549 1.00 57.81 96 GLN A N 1
ATOM 789 C CA . GLN A 1 96 ? -2.408 17.171 9.934 1.00 57.81 96 GLN A CA 1
ATOM 790 C C . GLN A 1 96 ? -2.666 16.709 8.500 1.00 57.81 96 GLN A C 1
ATOM 792 O O . GLN A 1 96 ? -3.310 15.679 8.296 1.00 57.81 96 GLN A O 1
ATOM 797 N N . GLU A 1 97 ? -2.230 17.510 7.530 1.00 49.69 97 GLU A N 1
ATOM 798 C CA . GLU A 1 97 ? -2.245 17.147 6.117 1.00 49.69 97 GLU A CA 1
ATOM 799 C C . GLU A 1 97 ? -1.537 15.798 5.978 1.00 49.69 97 GLU A C 1
ATOM 801 O O . GLU A 1 97 ? -0.387 15.631 6.393 1.00 49.69 97 GLU A O 1
ATOM 806 N N . ALA A 1 98 ? -2.269 14.797 5.487 1.00 48.09 98 ALA A N 1
ATOM 807 C CA . ALA A 1 98 ? -1.683 13.513 5.160 1.00 48.09 98 ALA A CA 1
ATOM 808 C C . ALA A 1 98 ? -0.577 13.772 4.133 1.00 48.09 98 ALA A C 1
ATOM 810 O O . ALA A 1 98 ? -0.810 14.465 3.147 1.00 48.09 98 ALA A O 1
ATOM 811 N N . GLU A 1 99 ? 0.622 13.253 4.392 1.00 52.75 99 GLU A N 1
ATOM 812 C CA . GLU A 1 99 ? 1.774 13.338 3.497 1.00 52.75 99 GLU A CA 1
ATOM 813 C C . GLU A 1 99 ? 1.456 12.648 2.151 1.00 52.75 99 GLU A C 1
ATOM 815 O O . GLU A 1 99 ? 1.839 11.504 1.918 1.00 52.75 99 GLU A O 1
ATOM 820 N N . GLU A 1 100 ? 0.734 13.327 1.259 1.00 44.62 100 GLU A N 1
ATOM 821 C CA . GLU A 1 100 ? 0.425 12.867 -0.103 1.00 44.62 100 GLU A CA 1
ATOM 822 C C . GLU A 1 100 ? 1.602 13.084 -1.073 1.00 44.62 100 GLU A C 1
ATOM 824 O O . GLU A 1 100 ? 1.595 12.570 -2.185 1.00 44.62 100 GLU A O 1
ATOM 829 N N . ASN A 1 101 ? 2.681 13.738 -0.629 1.00 47.38 101 ASN A N 1
ATOM 830 C CA . ASN A 1 101 ? 3.831 14.099 -1.466 1.00 47.38 101 ASN A CA 1
ATOM 831 C C . ASN A 1 101 ? 5.083 13.255 -1.187 1.00 47.38 101 ASN A C 1
ATOM 833 O O . ASN A 1 101 ? 6.170 13.800 -1.006 1.00 47.38 101 ASN A O 1
ATOM 837 N N . ARG A 1 102 ? 4.970 11.922 -1.118 1.00 47.69 102 ARG A N 1
ATOM 838 C CA . ARG A 1 102 ? 6.162 11.054 -0.987 1.00 47.69 102 ARG A CA 1
ATOM 839 C C . ARG A 1 102 ? 6.622 10.360 -2.263 1.00 47.69 102 ARG A C 1
ATOM 841 O O . ARG A 1 102 ? 7.620 9.649 -2.198 1.00 47.69 102 ARG A O 1
ATOM 848 N N . MET A 1 103 ? 5.973 10.550 -3.414 1.00 47.00 103 MET A N 1
ATOM 849 C CA . MET A 1 103 ? 6.494 9.950 -4.649 1.00 47.00 103 MET A CA 1
ATOM 850 C C . MET A 1 103 ? 5.958 10.599 -5.933 1.00 47.00 103 MET A C 1
ATOM 852 O O . MET A 1 103 ? 5.276 9.956 -6.729 1.00 47.00 103 MET A O 1
ATOM 856 N N . GLU A 1 104 ? 6.308 11.863 -6.157 1.00 46.53 104 GLU A N 1
ATOM 857 C CA . GLU A 1 104 ? 6.429 12.396 -7.516 1.00 46.53 104 GLU A CA 1
ATOM 858 C C . GLU A 1 104 ? 7.890 12.770 -7.767 1.00 46.53 104 GLU A C 1
ATOM 860 O O . GLU A 1 104 ? 8.293 13.903 -7.547 1.00 46.53 104 GLU A O 1
ATOM 865 N N . GLU A 1 105 ? 8.682 11.774 -8.173 1.00 38.12 105 GLU A N 1
ATOM 866 C CA . GLU A 1 105 ? 9.728 11.885 -9.204 1.00 38.12 105 GLU A CA 1
ATOM 867 C C . GLU A 1 105 ? 10.169 10.494 -9.675 1.00 38.12 105 GLU A C 1
ATOM 869 O O . GLU A 1 105 ? 10.307 9.564 -8.851 1.00 38.12 105 GLU A O 1
#

Radius of gyration: 26.8 Å; chains: 1; bounding box: 55×38×66 Å

InterPro domains:
  IPR056366 Large ribosomal subunit protein eL24 [PTHR10792] (1-104)

Sequence (105 aa):
MTQDSTFEFERKRNRPERYDRNVTENTLKAIKKIDKVRVDREARHHAKRMKGKKAKEQREATKELEQSIHMVKAPVALQQEPSLTLPKIKVKVSQQEAEENRMEE

Foldseek 3Di:
DPDDPLVVVVDDDPDDDDDDPVVVVVVVVVNLVSVVVVVVVVVVVVCVVCVCVVVVVVVVVVVCCVVCVVVDDDPVVCVVCVVNDDPPDPDPDDDDPDCPPPDDD

Secondary structure (DSSP, 8-state):
--S-GGGGGGPPPSSPPPP-HHHHHHHHHHHHHHHHHHHHHHHHHHHHHHTTHHHHHHHHHHHHHHHHGGGS--HHHHHH-GGGSPP------PPPPP---S---

Organism: Davidia involucrata (NCBI:txid16924)

pLDDT: mean 83.44, std 16.38, range [38.12, 97.38]